Protein AF-A0A2V7M4P6-F1 (afdb_monomer_lite)

pLDDT: mean 97.13, std 2.39, range [80.69, 98.81]

Secondary structure (DSSP, 8-state):
-EETTEEEEEEBTTB-HHHHHHHHHHHHTTTPEEEEEE--SSSSHHHHEEEEETTEEEE-TTTS-GGG--

Foldseek 3Di:
DDAPQEAEFEPDPVAHPVNQVVVQVVSVVVVHDYQYWHFDPDDGVCVAWDAPDRVDMDGDCVTTPPVSPD

Radius of gyration: 11.82 Å; chains: 1; bounding box: 29×20×32 Å

Structure (mmCIF, N/CA/C/O backbone):
data_AF-A0A2V7M4P6-F1
#
_entry.id   AF-A0A2V7M4P6-F1
#
loop_
_atom_site.group_PDB
_atom_site.id
_atom_site.type_symbol
_atom_site.label_atom_id
_atom_site.label_alt_id
_atom_site.label_comp_id
_atom_site.label_asym_id
_atom_site.label_entity_id
_atom_site.label_seq_id
_atom_site.pdbx_PDB_ins_code
_atom_site.Cartn_x
_atom_site.Cartn_y
_atom_site.Cartn_z
_atom_site.occupancy
_atom_site.B_iso_or_equiv
_atom_site.auth_seq_id
_atom_site.auth_comp_id
_atom_site.auth_asym_id
_atom_site.auth_atom_id
_atom_site.pdbx_PDB_model_num
ATOM 1 N N . MET A 1 1 ? -3.181 3.409 -0.606 1.00 95.75 1 MET A N 1
ATOM 2 C CA . MET A 1 1 ? -4.611 3.085 -0.745 1.00 95.75 1 MET A CA 1
ATOM 3 C C . MET A 1 1 ? -5.099 2.686 0.632 1.00 95.75 1 MET A C 1
ATOM 5 O O . MET A 1 1 ? -4.491 1.803 1.217 1.00 95.75 1 MET A O 1
ATOM 9 N N . ALA A 1 2 ? -6.098 3.380 1.171 1.00 95.56 2 ALA A N 1
ATOM 10 C CA . ALA A 1 2 ? -6.644 3.073 2.489 1.00 95.56 2 ALA A CA 1
ATOM 11 C C . ALA A 1 2 ? -7.816 2.098 2.346 1.00 95.56 2 ALA A C 1
ATOM 13 O O . ALA A 1 2 ? -8.688 2.337 1.515 1.00 95.56 2 ALA A O 1
ATOM 14 N N . VAL A 1 3 ? -7.816 1.031 3.143 1.00 95.69 3 VAL A N 1
ATOM 15 C CA . VAL A 1 3 ? -8.909 0.058 3.261 1.00 95.69 3 VAL A CA 1
ATOM 16 C C . VAL A 1 3 ? -9.092 -0.224 4.751 1.00 95.69 3 VAL A C 1
ATOM 18 O O . VAL A 1 3 ? -8.263 -0.882 5.380 1.00 95.69 3 VAL A O 1
ATOM 21 N N . GLY A 1 4 ? -10.139 0.341 5.354 1.00 94.25 4 GLY A N 1
ATOM 22 C CA . GLY A 1 4 ? -10.313 0.303 6.808 1.00 94.25 4 GLY A CA 1
ATOM 23 C C . GLY A 1 4 ? -9.102 0.893 7.548 1.00 94.25 4 GLY A C 1
ATOM 24 O O . GLY A 1 4 ? -8.732 2.044 7.324 1.00 94.25 4 GLY A O 1
ATOM 25 N N . ARG A 1 5 ? -8.478 0.098 8.429 1.00 96.44 5 ARG A N 1
ATOM 26 C CA . ARG A 1 5 ? -7.267 0.472 9.189 1.00 96.44 5 ARG A CA 1
ATOM 27 C C . ARG A 1 5 ? -5.952 0.118 8.488 1.00 96.44 5 ARG A C 1
ATOM 29 O O . ARG A 1 5 ? -4.891 0.406 9.029 1.00 96.44 5 ARG A O 1
ATOM 36 N N . LYS A 1 6 ? -6.006 -0.454 7.285 1.00 97.44 6 LYS A N 1
ATOM 37 C CA . LYS A 1 6 ? -4.820 -0.798 6.498 1.00 97.44 6 LYS A CA 1
ATOM 38 C C . LYS A 1 6 ? -4.531 0.286 5.469 1.00 97.44 6 LYS A C 1
ATOM 40 O O . LYS A 1 6 ? -5.410 0.698 4.708 1.00 97.44 6 LYS A O 1
ATOM 45 N N . ILE A 1 7 ? -3.285 0.736 5.423 1.00 98.00 7 ILE A N 1
ATOM 46 C CA . ILE A 1 7 ? -2.777 1.696 4.447 1.00 98.00 7 ILE A CA 1
ATOM 47 C C . ILE A 1 7 ? -1.754 0.980 3.567 1.00 98.00 7 ILE A C 1
ATOM 49 O O . ILE A 1 7 ? -0.591 0.836 3.926 1.00 98.00 7 ILE A O 1
ATOM 53 N N . TYR A 1 8 ? -2.175 0.565 2.374 1.00 98.38 8 TYR A N 1
ATOM 54 C CA . TYR A 1 8 ? -1.279 -0.026 1.381 1.00 98.38 8 TYR A CA 1
ATOM 55 C C . TYR A 1 8 ? -0.470 1.068 0.684 1.00 98.38 8 TYR A C 1
ATOM 57 O O . TYR A 1 8 ? -1.049 2.007 0.120 1.00 98.38 8 TYR A O 1
ATOM 65 N N . VAL A 1 9 ? 0.854 0.962 0.676 1.00 98.50 9 VAL A N 1
ATOM 66 C CA . VAL A 1 9 ? 1.751 1.973 0.103 1.00 98.50 9 VAL A CA 1
ATOM 67 C C . VAL A 1 9 ? 2.594 1.350 -0.994 1.00 98.50 9 VAL A C 1
ATOM 69 O O . VAL A 1 9 ? 3.258 0.345 -0.778 1.00 98.50 9 VAL A O 1
ATOM 72 N N . GLY A 1 10 ? 2.572 1.950 -2.184 1.00 98.38 10 GLY A N 1
ATOM 73 C CA . GLY A 1 10 ? 3.336 1.434 -3.314 1.00 98.38 10 GLY A CA 1
ATOM 74 C C . GLY A 1 10 ? 4.831 1.669 -3.136 1.00 98.38 10 GLY A C 1
ATOM 75 O O . GLY A 1 10 ? 5.274 2.805 -3.277 1.00 98.38 10 GLY A O 1
ATOM 76 N N . LEU A 1 11 ? 5.602 0.613 -2.897 1.00 98.25 11 LEU A N 1
ATOM 77 C CA . LEU A 1 11 ? 7.057 0.635 -2.974 1.00 98.25 11 LEU A CA 1
ATOM 78 C C . LEU A 1 11 ? 7.463 0.726 -4.451 1.00 98.25 11 LEU A C 1
ATOM 80 O O . LEU A 1 11 ? 7.194 -0.180 -5.241 1.00 98.25 11 LEU A O 1
ATOM 84 N N . SER A 1 12 ? 8.054 1.857 -4.834 1.00 96.69 12 SER A N 1
ATOM 85 C CA . SER A 1 12 ? 8.298 2.225 -6.233 1.00 96.69 12 SER A CA 1
ATOM 86 C C . SER A 1 12 ? 9.434 3.246 -6.356 1.00 96.69 12 SER A C 1
ATOM 88 O O . SER A 1 12 ? 10.007 3.689 -5.364 1.00 96.69 12 SER A O 1
ATOM 90 N N . SER A 1 13 ? 9.722 3.713 -7.574 1.00 95.75 13 SER A N 1
ATOM 91 C CA . SER A 1 13 ? 10.683 4.804 -7.804 1.00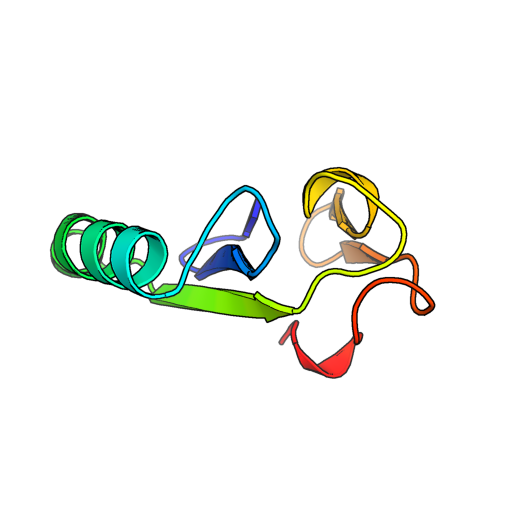 95.75 13 SER A CA 1
ATOM 92 C C . SER A 1 13 ? 10.275 6.147 -7.181 1.00 95.75 13 SER A C 1
ATOM 94 O O . SER A 1 13 ? 11.101 7.052 -7.090 1.00 95.75 13 SER A O 1
ATOM 96 N N . ARG A 1 14 ? 9.010 6.304 -6.766 1.00 97.31 14 ARG A N 1
ATOM 97 C CA . ARG A 1 14 ? 8.478 7.533 -6.154 1.00 97.31 14 ARG A CA 1
ATOM 98 C C . ARG A 1 14 ? 8.276 7.427 -4.644 1.00 97.31 14 ARG A C 1
ATOM 100 O O . ARG A 1 14 ? 8.030 8.440 -3.997 1.00 97.31 14 ARG A O 1
ATOM 107 N N . THR A 1 15 ? 8.354 6.228 -4.076 1.00 98.31 15 THR A N 1
ATOM 108 C CA . THR A 1 15 ? 8.170 5.992 -2.640 1.00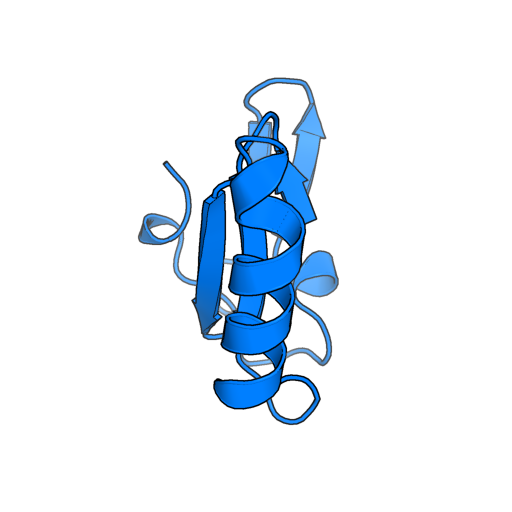 98.31 15 THR A CA 1
ATOM 109 C C . THR A 1 15 ? 9.064 4.836 -2.214 1.00 98.31 15 THR A C 1
ATOM 111 O O . THR A 1 15 ? 8.895 3.713 -2.683 1.00 98.31 15 THR A O 1
ATOM 114 N N . ASN A 1 16 ? 10.029 5.130 -1.347 1.00 98.31 16 ASN A N 1
ATOM 115 C CA . ASN A 1 16 ? 11.044 4.195 -0.869 1.00 98.31 16 ASN A CA 1
ATOM 116 C C . ASN A 1 16 ? 10.701 3.654 0.533 1.00 98.31 16 ASN A C 1
ATOM 118 O O . ASN A 1 16 ? 9.732 4.079 1.161 1.00 98.31 16 ASN A O 1
ATOM 122 N N . HIS A 1 17 ? 11.522 2.728 1.036 1.00 98.50 17 HIS A N 1
ATOM 123 C CA . HIS A 1 17 ? 11.345 2.142 2.368 1.00 98.50 17 HIS A CA 1
ATOM 124 C C . HIS A 1 17 ? 11.389 3.180 3.498 1.00 98.50 17 HIS A C 1
ATOM 126 O O . HIS A 1 17 ? 10.594 3.085 4.425 1.00 98.50 17 HIS A O 1
ATOM 132 N N . GLU A 1 18 ? 12.262 4.189 3.417 1.00 98.69 18 GLU A N 1
ATOM 133 C CA . GLU A 1 18 ? 12.356 5.232 4.449 1.00 98.69 18 GLU A CA 1
ATOM 134 C C . GLU A 1 18 ? 11.072 6.061 4.547 1.00 98.69 18 GLU A C 1
ATOM 136 O O . GLU A 1 18 ? 10.570 6.287 5.644 1.00 98.69 18 GLU A O 1
ATOM 141 N N . GLY A 1 19 ? 10.496 6.464 3.412 1.00 98.62 19 GLY A N 1
ATOM 142 C CA . GLY A 1 19 ? 9.225 7.185 3.389 1.00 98.62 19 GLY A CA 1
ATOM 143 C C . GLY A 1 19 ? 8.064 6.340 3.917 1.00 98.62 19 GLY A C 1
ATOM 144 O O . GLY A 1 19 ? 7.194 6.853 4.618 1.00 98.62 19 GLY A O 1
ATOM 145 N N . ILE A 1 20 ? 8.071 5.034 3.636 1.00 98.75 20 ILE A N 1
ATOM 146 C CA . ILE A 1 20 ? 7.085 4.093 4.186 1.00 98.75 20 ILE A CA 1
ATOM 147 C C . ILE A 1 20 ? 7.244 3.974 5.707 1.00 98.75 20 ILE A C 1
ATOM 149 O O . ILE A 1 20 ? 6.250 4.063 6.420 1.00 98.75 20 ILE A O 1
ATOM 153 N N . ALA A 1 21 ? 8.473 3.843 6.210 1.00 98.62 21 ALA A N 1
ATOM 154 C CA . ALA A 1 21 ? 8.755 3.744 7.642 1.00 98.62 21 ALA A CA 1
ATOM 155 C C . ALA A 1 21 ? 8.386 5.027 8.410 1.00 98.62 21 ALA A C 1
ATOM 157 O O . ALA A 1 21 ? 7.852 4.963 9.519 1.00 98.62 21 ALA A O 1
ATOM 158 N N . GLN A 1 22 ? 8.618 6.200 7.812 1.00 98.81 22 GLN A N 1
ATOM 159 C CA . GLN A 1 22 ? 8.156 7.475 8.367 1.00 98.81 22 GLN A CA 1
ATOM 160 C C . GLN A 1 22 ? 6.627 7.507 8.464 1.00 98.81 22 GLN A C 1
ATOM 162 O O . GLN A 1 22 ? 6.079 7.868 9.506 1.00 98.81 22 GLN A O 1
ATOM 167 N N . LEU A 1 23 ? 5.930 7.090 7.401 1.00 98.62 23 LEU A N 1
ATOM 168 C CA . LEU A 1 23 ? 4.471 7.041 7.398 1.00 98.62 23 LEU A CA 1
ATOM 169 C C . LEU A 1 23 ? 3.932 6.077 8.463 1.00 98.62 23 LEU A C 1
ATOM 171 O O . LEU A 1 23 ? 3.009 6.440 9.186 1.00 98.62 23 LEU A O 1
ATOM 175 N N . ASP A 1 24 ? 4.523 4.889 8.587 1.00 98.50 24 ASP A N 1
ATOM 176 C CA . ASP A 1 24 ? 4.161 3.905 9.611 1.00 98.50 24 ASP A CA 1
ATOM 177 C C . ASP A 1 24 ? 4.314 4.476 11.026 1.00 98.50 24 ASP A C 1
ATOM 179 O O . ASP A 1 24 ? 3.363 4.485 11.810 1.00 98.50 24 ASP A O 1
ATOM 183 N N . THR A 1 25 ? 5.461 5.097 11.309 1.00 98.50 25 THR A N 1
ATOM 184 C CA . THR A 1 25 ? 5.725 5.756 12.596 1.00 98.50 25 THR A CA 1
ATOM 185 C C . THR A 1 25 ? 4.645 6.786 12.934 1.00 98.50 25 THR A C 1
ATOM 187 O O . THR A 1 25 ? 4.125 6.800 14.049 1.00 98.50 25 THR A O 1
ATOM 190 N N . HIS A 1 26 ? 4.260 7.628 11.973 1.00 98.44 26 HIS A N 1
ATOM 191 C CA . HIS A 1 26 ? 3.262 8.674 12.198 1.00 98.44 26 HIS A CA 1
ATOM 192 C C . HIS A 1 26 ? 1.828 8.152 12.335 1.00 98.44 26 HIS A C 1
ATOM 194 O O . HIS A 1 26 ? 1.016 8.783 13.016 1.00 98.44 26 HIS A O 1
ATOM 200 N N . LEU A 1 27 ? 1.495 7.037 11.684 1.00 98.31 27 LEU A N 1
ATOM 201 C CA . LEU A 1 27 ? 0.130 6.515 11.646 1.00 98.31 27 LEU A CA 1
ATOM 202 C C . LEU A 1 27 ? -0.147 5.431 12.696 1.00 98.31 27 LEU A C 1
ATOM 204 O O . LEU A 1 27 ? -1.306 5.258 13.084 1.00 98.31 27 LEU A O 1
ATOM 208 N N . SER A 1 28 ? 0.890 4.766 13.207 1.00 97.25 28 SER A N 1
ATOM 209 C CA . SER A 1 28 ? 0.781 3.706 14.219 1.00 97.25 28 SER A CA 1
ATOM 210 C C . SER A 1 28 ? 0.040 4.157 15.485 1.00 97.25 28 SER A C 1
ATOM 212 O O . SER A 1 28 ? -0.819 3.434 15.990 1.00 97.25 28 SER A O 1
ATOM 214 N N . VAL A 1 29 ? 0.268 5.394 15.949 1.00 97.94 29 VAL A N 1
ATOM 215 C CA . VAL A 1 29 ? -0.403 5.972 17.134 1.00 97.94 29 VAL A CA 1
ATOM 216 C C . VAL A 1 29 ? -1.921 6.103 16.974 1.00 97.94 29 VAL A C 1
ATOM 218 O O . VAL A 1 29 ? -2.647 6.209 17.958 1.00 97.94 29 VAL A O 1
ATOM 221 N N . TRP A 1 30 ? -2.413 6.069 15.735 1.00 98.12 30 TRP A N 1
ATOM 222 C CA . TRP A 1 30 ? -3.834 6.128 15.398 1.00 98.12 30 TRP A CA 1
ATOM 223 C C . TRP A 1 30 ? -4.429 4.743 15.092 1.00 98.12 30 TRP A C 1
ATOM 225 O O . TRP A 1 30 ? -5.587 4.653 14.671 1.00 98.12 30 TRP A O 1
ATOM 235 N N . 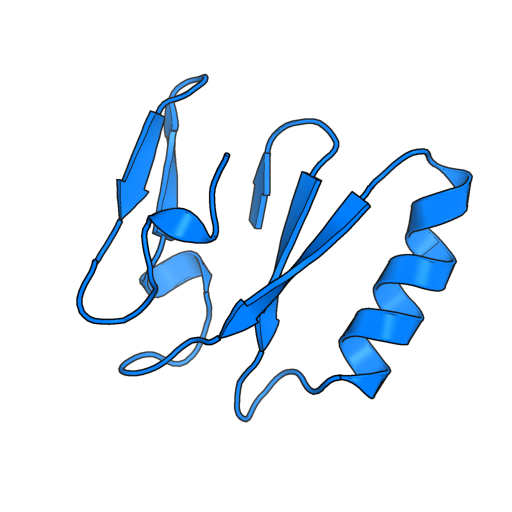GLY A 1 31 ? -3.650 3.673 15.286 1.00 97.81 31 GLY A N 1
ATOM 236 C CA . GLY A 1 31 ? -4.057 2.288 15.053 1.00 97.81 31 GLY A CA 1
ATOM 237 C C . GLY A 1 31 ? -4.169 1.909 13.576 1.00 97.81 31 GLY A C 1
ATOM 238 O O . GLY A 1 31 ? -4.968 1.037 13.240 1.00 97.81 31 GLY A O 1
ATOM 239 N N . TYR A 1 32 ? -3.440 2.592 12.689 1.00 98.38 32 TYR A N 1
ATOM 240 C CA . TYR A 1 32 ? -3.306 2.168 11.296 1.00 98.38 32 TYR A CA 1
ATOM 241 C C . TYR A 1 32 ? -2.099 1.251 11.121 1.00 98.38 32 TYR A C 1
ATOM 243 O O . TYR A 1 32 ? -1.062 1.455 11.746 1.00 98.38 32 TYR A O 1
ATOM 251 N N . GLU A 1 33 ? -2.239 0.286 10.220 1.00 97.81 33 GLU A N 1
ATOM 252 C CA . GLU A 1 33 ? -1.170 -0.596 9.759 1.00 97.81 33 GLU A CA 1
ATOM 253 C C . GLU A 1 33 ? -0.712 -0.136 8.370 1.00 97.81 33 GLU A C 1
ATOM 255 O O . GLU A 1 33 ? -1.533 -0.033 7.450 1.00 97.81 33 GLU A O 1
ATOM 260 N N . VAL A 1 34 ? 0.579 0.155 8.197 1.00 98.56 34 VAL A N 1
ATOM 261 C CA . VAL A 1 34 ? 1.144 0.517 6.891 1.00 98.56 34 VAL A CA 1
ATOM 262 C C . VAL A 1 34 ? 1.761 -0.713 6.231 1.00 98.56 34 VAL A C 1
ATOM 264 O O . VAL A 1 34 ? 2.695 -1.316 6.749 1.00 98.56 34 VAL A O 1
ATOM 267 N N . ILE A 1 35 ? 1.259 -1.066 5.047 1.00 98.31 35 ILE A N 1
ATOM 268 C CA . ILE A 1 35 ? 1.652 -2.278 4.320 1.00 98.31 35 ILE A CA 1
ATOM 269 C C . ILE A 1 35 ? 2.365 -1.873 3.023 1.00 98.31 35 ILE A C 1
ATOM 271 O O . ILE A 1 35 ? 1.721 -1.321 2.121 1.00 98.31 35 ILE A O 1
ATOM 275 N N . PRO A 1 36 ? 3.680 -2.119 2.883 1.00 98.25 36 PRO A N 1
ATOM 276 C CA . PRO A 1 36 ? 4.382 -1.890 1.628 1.00 98.25 36 PRO A CA 1
ATOM 277 C C . PRO A 1 36 ? 3.928 -2.895 0.562 1.00 98.25 36 PRO A C 1
ATOM 279 O O . PRO A 1 36 ? 3.844 -4.094 0.810 1.00 98.25 36 PRO A O 1
ATOM 282 N N . VAL A 1 37 ? 3.684 -2.409 -0.653 1.00 98.31 37 VAL A N 1
ATOM 283 C CA . VAL A 1 37 ? 3.298 -3.220 -1.814 1.00 98.31 37 VAL A CA 1
ATOM 284 C C . VAL A 1 37 ? 4.265 -2.923 -2.956 1.00 98.31 37 VAL A C 1
ATOM 286 O O . VAL A 1 37 ? 4.277 -1.785 -3.428 1.00 98.31 37 VAL A O 1
ATOM 289 N N . PRO A 1 38 ? 5.077 -3.885 -3.425 1.00 98.06 38 PRO A N 1
ATOM 290 C CA . PRO A 1 38 ? 5.881 -3.703 -4.630 1.00 98.06 38 PRO A CA 1
ATOM 291 C C . PRO A 1 38 ? 4.988 -3.386 -5.835 1.00 98.06 38 PRO A C 1
ATOM 293 O O . PRO A 1 38 ? 4.038 -4.117 -6.109 1.00 98.06 38 PRO A O 1
ATOM 296 N N . VAL A 1 39 ? 5.284 -2.299 -6.554 1.00 97.81 39 VAL A N 1
ATOM 297 C CA . VAL A 1 39 ? 4.521 -1.883 -7.743 1.00 97.81 39 VAL A CA 1
ATOM 298 C C . VAL A 1 39 ? 5.420 -1.867 -8.968 1.00 97.81 39 VAL A C 1
ATOM 300 O O . VAL A 1 39 ? 6.504 -1.283 -8.956 1.00 97.81 39 VAL A O 1
ATOM 303 N N . THR A 1 40 ? 4.933 -2.456 -10.057 1.00 97.00 40 THR A N 1
ATOM 304 C CA . THR A 1 40 ? 5.581 -2.426 -11.373 1.00 97.00 40 THR A CA 1
ATOM 305 C C . THR A 1 40 ? 4.602 -1.952 -12.451 1.00 97.00 40 THR A C 1
ATOM 307 O O . THR A 1 40 ? 3.409 -1.809 -12.196 1.00 97.00 40 THR A O 1
ATOM 310 N N . GLY A 1 41 ? 5.095 -1.635 -13.653 1.00 95.81 41 GLY A N 1
ATOM 311 C CA . GLY A 1 41 ? 4.256 -1.343 -14.828 1.00 95.81 41 GLY A CA 1
ATOM 312 C C . GLY A 1 41 ? 3.424 -0.051 -14.790 1.00 95.81 41 GLY A C 1
ATOM 313 O O . GLY A 1 41 ? 2.831 0.315 -15.800 1.00 95.81 41 GLY A O 1
ATOM 314 N N . CYS A 1 42 ? 3.398 0.672 -13.668 1.00 96.06 42 CYS A N 1
ATOM 315 C CA . CYS A 1 42 ? 2.705 1.947 -13.507 1.00 96.06 42 CYS A CA 1
ATOM 316 C C . CYS A 1 42 ? 3.410 2.833 -12.464 1.00 96.06 42 CYS A C 1
ATOM 318 O O . CYS A 1 42 ? 4.302 2.382 -11.747 1.00 96.06 42 CYS A O 1
ATOM 320 N N . LEU A 1 43 ? 3.033 4.115 -12.389 1.00 96.25 43 LEU A N 1
ATOM 321 C CA . LEU A 1 43 ? 3.722 5.081 -11.524 1.00 96.25 43 LEU A CA 1
ATOM 322 C C . LEU A 1 43 ? 3.273 5.036 -10.055 1.00 96.25 43 LEU A C 1
ATOM 324 O O . LEU A 1 43 ? 4.078 5.277 -9.161 1.00 96.25 43 LEU A O 1
ATOM 328 N N . HIS A 1 44 ? 1.991 4.768 -9.798 1.00 97.62 44 HIS A N 1
ATOM 329 C CA . HIS A 1 44 ? 1.411 4.812 -8.456 1.00 97.62 44 HIS A CA 1
ATOM 330 C C . HIS A 1 44 ? 0.521 3.594 -8.216 1.00 97.62 44 HIS A C 1
ATOM 332 O O . HIS A 1 44 ? -0.240 3.203 -9.098 1.00 97.62 44 HIS A O 1
ATOM 338 N N . LEU A 1 45 ? 0.520 3.082 -6.980 1.00 98.00 45 LEU A N 1
ATOM 339 C CA . LEU A 1 45 ? -0.288 1.927 -6.564 1.00 98.00 45 LEU A CA 1
ATOM 340 C C . LEU A 1 45 ? -1.766 2.030 -6.981 1.00 98.00 45 LEU A C 1
ATOM 342 O O . LEU A 1 45 ? -2.348 1.045 -7.414 1.00 98.00 45 LEU A O 1
ATOM 346 N N . LYS A 1 46 ? -2.359 3.230 -6.909 1.00 96.69 46 LYS A N 1
ATOM 347 C CA . LYS A 1 46 ? -3.776 3.458 -7.250 1.00 96.69 46 LYS A CA 1
ATOM 348 C C . LYS A 1 46 ? -4.125 3.194 -8.721 1.00 96.69 46 LYS A C 1
ATOM 350 O O . LYS A 1 46 ? -5.298 3.072 -9.043 1.00 96.69 46 LYS A O 1
ATOM 355 N N . SER A 1 47 ? -3.134 3.128 -9.610 1.00 97.50 47 SER A N 1
ATOM 356 C CA . SER A 1 47 ? -3.342 2.708 -11.000 1.00 97.50 47 SER A CA 1
ATOM 357 C C . SER A 1 47 ? -3.359 1.183 -11.156 1.00 97.50 47 SER A C 1
ATOM 359 O O . SER A 1 47 ? -3.934 0.694 -12.121 1.00 97.50 47 SER A O 1
ATOM 361 N N . ALA A 1 48 ? -2.735 0.439 -10.236 1.00 97.94 48 ALA A N 1
ATOM 362 C CA . ALA A 1 48 ? -2.676 -1.024 -10.257 1.00 97.94 48 ALA A CA 1
ATOM 363 C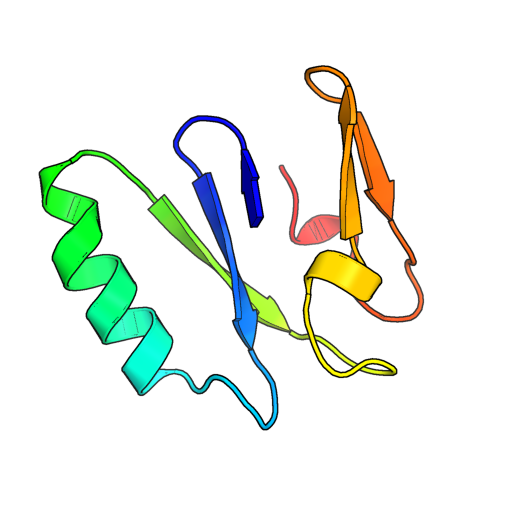 C . ALA A 1 48 ? -3.764 -1.688 -9.404 1.00 97.94 48 ALA A C 1
ATOM 365 O O . ALA A 1 48 ? -4.176 -2.804 -9.707 1.00 97.94 48 ALA A O 1
ATOM 366 N N . VAL A 1 49 ? -4.235 -1.015 -8.353 1.00 97.94 49 VAL A N 1
ATOM 367 C CA . VAL A 1 49 ? -5.304 -1.508 -7.483 1.00 97.94 49 VAL A CA 1
ATOM 368 C C . VAL A 1 49 ? -6.169 -0.363 -6.967 1.00 97.94 49 VAL A C 1
ATOM 370 O O . VAL A 1 49 ? -5.664 0.703 -6.604 1.00 97.94 49 VAL A O 1
ATOM 373 N N . THR A 1 50 ? -7.477 -0.592 -6.896 1.00 97.12 50 THR A N 1
ATOM 374 C CA . THR A 1 50 ? -8.416 0.315 -6.233 1.00 97.12 50 THR A CA 1
ATOM 375 C C . THR A 1 50 ? -9.537 -0.464 -5.561 1.00 97.12 50 THR A C 1
ATOM 377 O O . THR A 1 50 ? -10.015 -1.464 -6.093 1.00 97.12 50 THR A O 1
ATOM 380 N N . GLN A 1 51 ? -9.996 0.011 -4.406 1.00 97.00 51 GLN A N 1
ATOM 381 C CA . GLN A 1 51 ? -11.254 -0.454 -3.835 1.00 97.00 51 GLN A CA 1
ATOM 382 C C . GLN A 1 51 ? -12.413 0.118 -4.659 1.00 97.00 51 GLN A C 1
ATOM 384 O O . GLN A 1 51 ? -12.439 1.319 -4.927 1.00 97.00 51 GLN A O 1
ATOM 389 N N . VAL A 1 52 ? -13.337 -0.742 -5.088 1.00 96.94 52 VAL A N 1
ATOM 390 C CA . VAL A 1 52 ? -14.509 -0.354 -5.899 1.00 96.94 52 VAL A CA 1
ATOM 391 C C . VAL A 1 52 ? -15.825 -0.494 -5.136 1.00 96.94 52 VAL A C 1
ATOM 393 O O . VAL A 1 52 ? -16.811 0.138 -5.501 1.00 96.94 52 VAL A O 1
ATOM 396 N N . ALA A 1 53 ? -15.829 -1.291 -4.067 1.00 96.25 53 ALA A N 1
ATOM 397 C CA . ALA A 1 53 ? -16.903 -1.400 -3.087 1.00 96.25 53 ALA A CA 1
ATOM 398 C C . ALA A 1 53 ? -16.340 -1.942 -1.760 1.00 96.25 53 ALA A C 1
ATOM 400 O O . ALA A 1 53 ? -15.164 -2.320 -1.674 1.00 96.25 53 ALA A O 1
ATOM 401 N N . ASP A 1 54 ? -17.168 -1.994 -0.720 1.00 93.75 54 ASP A N 1
ATOM 402 C CA . ASP A 1 54 ? -16.798 -2.625 0.548 1.00 93.75 54 ASP A CA 1
ATOM 403 C C . ASP A 1 54 ? -16.336 -4.067 0.310 1.00 93.75 54 ASP A C 1
ATOM 405 O O . ASP A 1 54 ? -17.016 -4.848 -0.354 1.00 93.75 54 ASP A O 1
ATOM 409 N N . ASN A 1 55 ? -15.151 -4.404 0.826 1.00 91.12 55 ASN A N 1
ATOM 410 C CA . ASN A 1 55 ? -14.507 -5.713 0.660 1.00 91.12 55 ASN A CA 1
ATOM 411 C C . ASN A 1 55 ? -14.281 -6.158 -0.802 1.00 91.12 55 ASN A C 1
ATOM 413 O O . ASN A 1 55 ? -14.131 -7.351 -1.058 1.00 91.12 55 ASN A O 1
ATOM 417 N N . LEU A 1 56 ? -14.235 -5.226 -1.764 1.00 96.19 56 LEU A N 1
ATOM 418 C CA . LEU A 1 56 ? -14.015 -5.540 -3.177 1.00 96.19 56 LEU A CA 1
ATOM 419 C C . LEU A 1 56 ? -12.919 -4.663 -3.791 1.00 96.19 56 LEU A C 1
ATOM 421 O O . LEU A 1 56 ? -13.065 -3.442 -3.913 1.00 96.19 56 LEU A O 1
ATOM 425 N N . LEU A 1 57 ? -11.833 -5.307 -4.222 1.00 97.75 57 LEU A N 1
ATOM 426 C CA . LEU A 1 57 ? -10.712 -4.671 -4.913 1.00 97.75 57 LEU A CA 1
ATOM 427 C C . LEU A 1 57 ? -10.726 -5.020 -6.405 1.00 97.75 57 LEU A C 1
ATOM 429 O O . LEU A 1 57 ? -10.845 -6.185 -6.778 1.00 97.75 57 LEU A O 1
ATOM 433 N N . LEU A 1 58 ? -10.541 -4.010 -7.253 1.00 98.00 58 LEU A N 1
ATOM 434 C CA . LEU A 1 58 ? -10.167 -4.185 -8.652 1.00 98.00 58 LEU A CA 1
ATOM 435 C C . LEU A 1 58 ? -8.640 -4.183 -8.740 1.00 98.00 58 LEU A C 1
ATOM 437 O O . LEU A 1 58 ? -8.012 -3.197 -8.347 1.00 98.00 58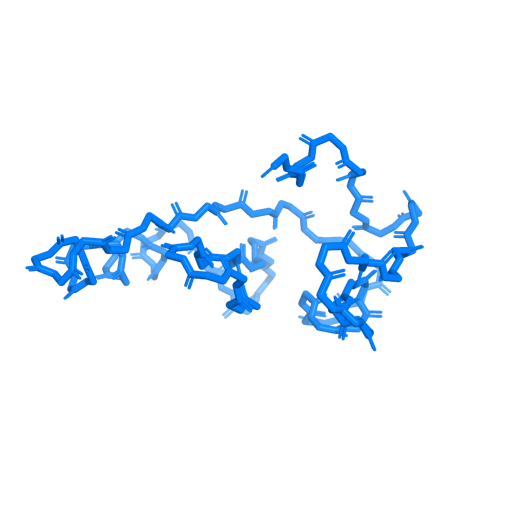 LEU A O 1
ATOM 441 N N . ILE A 1 59 ? -8.056 -5.272 -9.243 1.00 98.38 59 ILE A N 1
ATOM 442 C CA . ILE A 1 59 ? -6.606 -5.501 -9.249 1.00 98.38 59 ILE A CA 1
ATOM 443 C C . ILE A 1 59 ? -6.127 -5.786 -10.675 1.00 98.38 59 ILE A C 1
ATOM 445 O O . ILE A 1 59 ? -6.710 -6.604 -11.383 1.00 98.38 59 ILE A O 1
ATOM 449 N N . ASN A 1 60 ? -5.032 -5.139 -11.072 1.00 98.25 60 ASN A N 1
ATOM 450 C CA . ASN A 1 60 ? -4.209 -5.551 -12.202 1.00 98.25 60 ASN A CA 1
ATOM 451 C C . ASN A 1 60 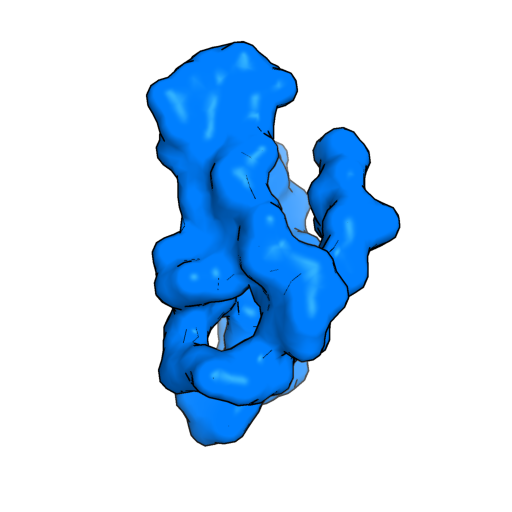? -3.064 -6.439 -11.692 1.00 98.25 60 ASN A C 1
ATOM 453 O O . ASN A 1 60 ? -2.048 -5.944 -11.194 1.00 98.25 60 ASN A O 1
ATOM 457 N N . ASP A 1 61 ? -3.243 -7.750 -11.826 1.00 97.19 61 ASP A N 1
ATOM 458 C CA . ASP A 1 61 ? -2.338 -8.792 -11.321 1.00 97.19 61 ASP A CA 1
ATOM 459 C C . ASP A 1 61 ? -0.952 -8.807 -11.988 1.00 97.19 61 ASP A C 1
ATOM 461 O O . ASP A 1 61 ? 0.002 -9.363 -11.447 1.00 97.19 61 ASP A O 1
ATOM 465 N N . ARG A 1 62 ? -0.802 -8.145 -13.139 1.00 97.75 62 ARG A N 1
ATOM 466 C CA . ARG A 1 62 ? 0.494 -7.986 -13.812 1.00 97.75 62 ARG A CA 1
ATOM 467 C C . ARG A 1 62 ? 1.383 -6.945 -13.144 1.00 97.75 62 ARG A C 1
ATOM 469 O O . ARG A 1 62 ? 2.580 -6.919 -13.413 1.00 97.75 62 ARG A O 1
ATOM 476 N N . TRP A 1 63 ? 0.806 -6.037 -12.358 1.00 98.00 63 TRP A N 1
ATOM 477 C CA . TRP A 1 63 ? 1.508 -4.877 -11.796 1.00 98.00 63 TRP A CA 1
ATOM 478 C C . TRP A 1 63 ? 1.712 -4.974 -10.285 1.00 98.00 63 TRP A C 1
ATOM 480 O O . TRP A 1 63 ? 2.675 -4.397 -9.773 1.00 98.00 63 TRP A O 1
ATOM 490 N N . VAL A 1 64 ? 0.835 -5.706 -9.591 1.00 98.00 64 VAL A N 1
ATOM 491 C CA . VAL A 1 64 ? 0.893 -5.995 -8.151 1.00 98.00 64 VAL A CA 1
ATOM 492 C C . VAL A 1 64 ? 0.408 -7.421 -7.884 1.00 98.00 64 VAL A C 1
ATOM 494 O O . VAL A 1 64 ? -0.508 -7.893 -8.552 1.00 98.00 64 VAL A O 1
ATOM 497 N N . SER A 1 65 ? 0.983 -8.096 -6.886 1.00 97.38 65 SER A N 1
ATOM 498 C CA . SER A 1 65 ? 0.501 -9.420 -6.471 1.00 97.38 65 SER A CA 1
ATOM 499 C C . SER A 1 65 ? -0.801 -9.293 -5.666 1.00 97.38 65 SER A C 1
ATOM 501 O O . SER A 1 65 ? -0.824 -8.528 -4.696 1.00 97.38 65 SER A O 1
ATOM 503 N N . PRO A 1 66 ? -1.868 -10.047 -5.997 1.00 96.88 66 PRO A N 1
ATOM 504 C CA . PRO A 1 66 ? -3.079 -10.104 -5.178 1.00 96.88 66 PRO A CA 1
ATOM 505 C C . PRO A 1 66 ? -2.827 -10.553 -3.730 1.00 96.88 66 PRO A C 1
ATOM 507 O O . PRO A 1 66 ? -3.542 -10.124 -2.833 1.00 96.88 66 PRO A O 1
ATOM 510 N N . GLU A 1 67 ? -1.781 -11.349 -3.481 1.00 96.50 67 GLU A N 1
ATOM 511 C CA . GLU A 1 67 ? -1.421 -11.848 -2.141 1.00 96.50 67 GLU A CA 1
ATOM 512 C C . GLU A 1 67 ? -0.994 -10.736 -1.171 1.00 96.50 67 GLU A C 1
ATOM 514 O O . GLU A 1 67 ? -0.989 -10.930 0.042 1.00 96.50 67 GLU A O 1
ATOM 519 N N . CYS A 1 68 ? -0.666 -9.546 -1.685 1.00 96.25 68 CYS A N 1
ATOM 520 C CA . CYS A 1 68 ? -0.392 -8.378 -0.852 1.00 96.25 68 CYS A CA 1
ATOM 521 C C . CYS A 1 68 ? -1.649 -7.826 -0.157 1.00 96.25 68 CYS A C 1
ATOM 523 O O . CYS A 1 68 ? -1.519 -6.964 0.712 1.00 96.25 68 CYS A O 1
ATOM 525 N N . PHE A 1 69 ? -2.850 -8.270 -0.545 1.00 95.00 69 PHE A N 1
ATOM 526 C CA . PHE A 1 69 ? -4.125 -7.757 -0.053 1.00 95.00 69 PHE A CA 1
ATOM 527 C C . PHE A 1 69 ? -4.907 -8.880 0.642 1.00 95.00 69 PHE A C 1
ATOM 529 O O . PHE A 1 69 ? -5.338 -9.836 0.003 1.00 95.00 69 PHE A O 1
ATOM 536 N N . ALA A 1 70 ? -5.085 -8.743 1.957 1.00 80.69 70 ALA A N 1
ATOM 537 C CA . ALA A 1 70 ? -5.825 -9.655 2.830 1.00 80.69 70 ALA A CA 1
ATOM 538 C C . ALA A 1 70 ? -6.771 -8.878 3.745 1.00 80.69 70 ALA A C 1
ATOM 540 O O . ALA A 1 70 ? -6.393 -7.749 4.155 1.00 80.69 70 ALA A O 1
#

Sequence (70 aa):
MAVGRKIYVGLSSRTNHEGIAQLDTHLSVWGYEVIPVPVTGCLHLKSAVTQVADNLLLINDRWVSPECFA